Protein AF-I1R8A5-F1 (afdb_monomer_lite)

pLDDT: mean 85.22, std 13.81, range [42.0, 97.25]

Foldseek 3Di:
DDDCPPVPPPPDPDDDDDDDPVVVVVVVVVVVVCVVPDDPVDDPPCCDDPNNDDPDDDPDDPDDDDDDDDDPVPDDDDDDDD

Secondary structure (DSSP, 8-state):
--------------------HHHHHHHHHHHHHHHHH--TTS--GGGSGGGSPPSSPPPP--SPPPPS---TT--S------

Sequence (82 aa):
MGGGDGDEVLLLPEPRPRRGLASWALDLLERAAVRLGHDASKPLYWLSGNFAPVHHETPPAPALPVRGHLPECLNGEFVRVG

Organism: Oryza glaberrima (NCBI:txid4538)

Structure (mmCIF, N/CA/C/O backbone):
data_AF-I1R8A5-F1
#
_entry.id   AF-I1R8A5-F1
#
loop_
_atom_site.group_PDB
_atom_site.id
_atom_site.type_symbol
_atom_site.label_atom_id
_atom_site.label_alt_id
_atom_site.label_comp_id
_atom_site.label_asym_id
_atom_site.label_entity_id
_atom_site.label_seq_id
_atom_site.pdbx_PDB_ins_code
_atom_site.Cartn_x
_atom_site.Cartn_y
_atom_site.Cartn_z
_atom_site.occupancy
_atom_site.B_iso_or_equiv
_atom_site.auth_seq_id
_atom_site.auth_comp_id
_atom_site.auth_asym_id
_atom_site.auth_atom_id
_atom_site.pdbx_PDB_model_num
ATOM 1 N N . MET A 1 1 ? -35.709 -26.981 1.272 1.00 44.41 1 MET A N 1
ATOM 2 C CA . MET A 1 1 ? -35.749 -26.573 -0.149 1.00 44.41 1 MET A CA 1
ATOM 3 C C . MET A 1 1 ? -35.079 -25.210 -0.244 1.00 44.41 1 MET A C 1
ATOM 5 O O . MET A 1 1 ? -35.520 -24.321 0.470 1.00 44.41 1 MET A O 1
ATOM 9 N N . GLY A 1 2 ? -34.016 -25.105 -1.052 1.00 42.00 2 GLY A N 1
ATOM 10 C CA . GLY A 1 2 ? -33.152 -23.924 -1.235 1.00 42.00 2 GLY A CA 1
ATOM 11 C C . GLY A 1 2 ? -31.924 -23.957 -0.314 1.00 42.00 2 GLY A C 1
ATOM 12 O O . GLY A 1 2 ? -32.037 -23.561 0.833 1.00 42.00 2 GLY A O 1
ATOM 13 N N . GLY A 1 3 ? -30.756 -24.492 -0.681 1.00 49.31 3 GLY A N 1
ATOM 14 C CA . GLY A 1 3 ? -30.241 -24.786 -2.020 1.00 49.31 3 GLY A CA 1
ATOM 15 C C . GLY A 1 3 ? -29.573 -23.547 -2.610 1.00 49.31 3 GLY A C 1
ATOM 16 O O . GLY A 1 3 ? -30.161 -22.897 -3.465 1.00 49.31 3 GLY A O 1
ATOM 17 N N . GLY A 1 4 ? -28.387 -23.212 -2.107 1.00 43.50 4 GLY A N 1
ATOM 18 C CA . GLY A 1 4 ? -27.601 -22.058 -2.530 1.00 43.50 4 GLY A CA 1
ATOM 19 C C . GLY A 1 4 ? -26.192 -22.143 -1.959 1.00 43.50 4 GLY A C 1
ATOM 20 O O . GLY A 1 4 ? -25.767 -21.240 -1.251 1.00 43.50 4 GLY A O 1
ATOM 21 N N . ASP A 1 5 ? -25.519 -23.267 -2.212 1.00 54.62 5 ASP A N 1
ATOM 22 C CA . ASP A 1 5 ? -24.075 -23.402 -2.015 1.00 54.62 5 ASP A CA 1
ATOM 23 C C . ASP A 1 5 ? -23.419 -22.645 -3.177 1.00 54.62 5 ASP A C 1
ATOM 25 O O . ASP A 1 5 ? -23.177 -23.179 -4.260 1.00 54.62 5 ASP A O 1
ATOM 29 N N . GLY A 1 6 ? -23.349 -21.323 -3.018 1.00 54.78 6 GLY A N 1
ATOM 30 C CA . GLY A 1 6 ? -22.627 -20.451 -3.925 1.00 54.78 6 GLY A CA 1
ATOM 31 C C . GLY A 1 6 ? -21.153 -20.675 -3.668 1.00 54.78 6 GLY A C 1
ATOM 32 O O . GLY A 1 6 ? -20.605 -20.067 -2.758 1.00 54.78 6 GLY A O 1
ATOM 33 N N . ASP A 1 7 ? -20.567 -21.587 -4.436 1.00 53.84 7 ASP A N 1
ATOM 34 C CA . ASP A 1 7 ? -19.136 -21.864 -4.474 1.00 53.84 7 ASP A CA 1
ATOM 35 C C . ASP A 1 7 ? -18.413 -20.536 -4.763 1.00 53.84 7 ASP A C 1
ATOM 37 O O . ASP A 1 7 ? -18.373 -20.044 -5.897 1.00 53.84 7 ASP A O 1
ATOM 41 N N . GLU A 1 8 ? -17.970 -19.865 -3.700 1.00 58.88 8 GLU A N 1
ATOM 42 C CA . GLU A 1 8 ? -17.234 -18.612 -3.766 1.00 58.88 8 GLU A CA 1
ATOM 43 C C . GLU A 1 8 ? -15.862 -18.950 -4.341 1.00 58.88 8 GLU A C 1
ATOM 45 O O . GLU A 1 8 ? -14.947 -19.378 -3.638 1.00 58.88 8 GLU A O 1
ATOM 50 N N . VAL A 1 9 ? -15.738 -18.833 -5.664 1.00 62.16 9 VAL A N 1
ATOM 51 C CA . VAL A 1 9 ? -14.482 -19.087 -6.367 1.00 62.16 9 VAL A CA 1
ATOM 52 C C . VAL A 1 9 ? -13.499 -17.979 -5.998 1.00 62.16 9 VAL A C 1
ATOM 54 O O . VAL A 1 9 ? -13.380 -16.959 -6.679 1.00 62.16 9 VAL A O 1
ATOM 57 N N . LEU A 1 10 ? -12.777 -18.190 -4.899 1.00 64.88 10 LEU A N 1
ATOM 58 C CA . LEU A 1 10 ? -11.623 -17.396 -4.519 1.00 64.88 10 LEU A CA 1
ATOM 59 C C . LEU A 1 10 ? -10.521 -17.652 -5.555 1.00 64.88 10 LEU A C 1
ATOM 61 O O . LEU A 1 10 ? -9.758 -18.616 -5.467 1.00 64.88 10 LEU A O 1
ATOM 65 N N . LEU A 1 11 ? -10.446 -16.796 -6.574 1.00 66.38 11 LEU A N 1
ATOM 66 C CA . LEU A 1 11 ? -9.348 -16.803 -7.535 1.00 66.38 11 LEU A CA 1
ATOM 67 C C . LEU A 1 11 ? -8.096 -16.275 -6.840 1.00 66.38 11 LEU A C 1
ATOM 69 O O . LEU A 1 11 ? -7.797 -15.084 -6.902 1.00 66.38 11 LEU A O 1
ATOM 73 N N . LEU A 1 12 ? -7.377 -17.165 -6.158 1.00 75.12 12 LEU A N 1
ATOM 74 C CA . LEU A 1 12 ? -6.096 -16.838 -5.555 1.00 75.12 12 LEU A CA 1
ATOM 75 C C . LEU A 1 12 ? -5.120 -16.476 -6.688 1.00 75.12 12 LEU A C 1
ATOM 77 O O . LEU A 1 12 ? -4.826 -17.331 -7.531 1.00 75.12 12 LEU A O 1
ATOM 81 N N . PRO A 1 13 ? -4.621 -15.231 -6.765 1.00 70.81 13 PRO A N 1
ATOM 82 C CA . PRO A 1 13 ? -3.605 -14.889 -7.741 1.00 70.81 13 PRO A CA 1
ATOM 83 C C . PRO A 1 13 ? -2.355 -15.694 -7.392 1.00 70.81 13 PRO A C 1
ATOM 85 O O . PRO A 1 13 ? -1.721 -15.444 -6.370 1.00 70.81 13 PRO A O 1
ATOM 88 N N . GLU A 1 14 ? -2.007 -16.676 -8.219 1.00 80.31 14 GLU A N 1
ATOM 89 C CA . GLU A 1 14 ? -0.796 -17.477 -8.046 1.00 80.31 14 GLU A CA 1
ATOM 90 C C . GLU A 1 14 ? 0.248 -17.042 -9.087 1.00 80.31 14 GLU A C 1
ATOM 92 O O . GLU A 1 14 ? 0.392 -17.664 -10.149 1.00 80.31 14 GLU A O 1
ATOM 97 N N . PRO A 1 15 ? 0.956 -15.918 -8.855 1.00 77.56 15 PRO A N 1
ATOM 98 C CA . PRO A 1 15 ? 1.979 -15.468 -9.779 1.00 77.56 15 PRO A CA 1
ATOM 99 C C . PRO A 1 15 ? 3.095 -16.515 -9.846 1.00 77.56 15 PRO A C 1
ATOM 101 O O . PRO A 1 15 ? 3.598 -16.984 -8.828 1.00 77.56 15 PRO A O 1
ATOM 104 N N . ARG A 1 16 ? 3.533 -16.853 -11.063 1.00 82.88 16 ARG A N 1
ATOM 105 C CA . ARG A 1 16 ? 4.697 -17.722 -11.311 1.00 82.88 16 ARG A CA 1
ATOM 106 C C . ARG A 1 16 ? 5.873 -16.883 -11.813 1.00 82.88 16 ARG A C 1
ATOM 108 O O . ARG A 1 16 ? 6.151 -16.893 -13.016 1.00 82.88 16 ARG A O 1
ATOM 115 N N . PRO A 1 17 ? 6.549 -16.116 -10.938 1.00 76.25 17 PRO A N 1
ATOM 116 C CA . PRO A 1 17 ? 7.639 -15.251 -11.356 1.00 76.25 17 PRO A CA 1
ATOM 117 C C . PRO A 1 17 ? 8.788 -16.096 -11.909 1.00 76.25 17 PRO A C 1
ATOM 119 O O . PRO A 1 17 ? 9.377 -16.927 -11.221 1.00 76.25 17 PRO A O 1
ATOM 122 N N . ARG A 1 18 ? 9.125 -15.873 -13.179 1.00 76.75 18 ARG A N 1
ATOM 123 C CA . ARG A 1 18 ? 10.290 -16.479 -13.826 1.00 76.75 18 ARG A CA 1
ATOM 124 C C . ARG A 1 18 ? 11.440 -15.486 -13.776 1.00 76.75 18 ARG A C 1
ATOM 126 O O . ARG A 1 18 ? 11.538 -14.605 -14.622 1.00 76.75 18 ARG A O 1
ATOM 133 N N . ARG A 1 19 ? 12.307 -15.618 -12.772 1.00 72.00 19 ARG A N 1
ATOM 134 C CA . ARG A 1 19 ? 13.541 -14.828 -12.677 1.00 72.00 19 ARG A CA 1
ATOM 135 C C . ARG A 1 19 ? 14.602 -15.435 -13.592 1.00 72.00 19 ARG A C 1
ATOM 137 O O . ARG A 1 19 ? 15.049 -16.552 -13.356 1.00 72.00 19 ARG A O 1
ATOM 144 N N . GLY A 1 20 ? 14.989 -14.708 -14.635 1.00 86.94 20 GLY A N 1
ATOM 145 C CA . GLY A 1 20 ? 16.005 -15.136 -15.596 1.00 86.94 20 GLY A CA 1
ATOM 146 C C . GLY A 1 20 ? 17.024 -14.036 -15.879 1.00 86.94 20 GLY A C 1
ATOM 147 O O . GLY A 1 20 ? 16.837 -12.882 -15.503 1.00 86.94 20 GLY A O 1
ATOM 148 N N . LEU A 1 21 ? 18.101 -14.377 -16.586 1.00 91.62 21 LEU A N 1
ATOM 149 C CA . LEU A 1 21 ? 19.122 -13.396 -16.984 1.00 91.62 21 LEU A CA 1
ATOM 150 C C . LEU A 1 21 ? 18.528 -12.257 -17.829 1.00 91.62 21 LEU A C 1
ATOM 152 O O . LEU A 1 21 ? 18.918 -11.104 -17.677 1.00 91.62 21 LEU A O 1
ATOM 156 N N . ALA A 1 22 ? 17.538 -12.575 -18.669 1.00 90.62 22 ALA A N 1
ATOM 157 C CA . ALA A 1 22 ? 16.823 -11.587 -19.468 1.00 90.62 22 ALA A CA 1
ATOM 158 C C . ALA A 1 22 ? 16.026 -10.593 -18.605 1.00 90.62 22 ALA A C 1
ATOM 160 O O . ALA A 1 22 ? 16.107 -9.396 -18.858 1.00 90.62 22 ALA A O 1
ATOM 161 N N . SER A 1 23 ? 15.309 -11.053 -17.567 1.00 90.69 23 SER A N 1
ATOM 162 C CA . SER A 1 23 ? 14.569 -10.142 -16.678 1.00 90.69 23 SER A CA 1
ATOM 163 C C . SER A 1 23 ? 15.526 -9.219 -15.925 1.00 90.69 23 SER A C 1
ATOM 165 O O . SER A 1 23 ? 15.296 -8.023 -15.861 1.00 90.69 23 SER A O 1
ATOM 167 N N . TRP A 1 24 ? 16.657 -9.750 -15.451 1.00 93.94 24 TRP A N 1
ATOM 168 C CA . TRP A 1 24 ? 17.682 -8.936 -14.794 1.00 93.94 24 TRP A CA 1
ATOM 169 C C . TRP A 1 24 ? 18.270 -7.858 -15.718 1.00 93.94 24 TRP A C 1
ATOM 171 O O . TRP A 1 24 ? 18.455 -6.717 -15.299 1.00 93.94 24 TRP A O 1
ATOM 181 N N . ALA A 1 25 ? 18.559 -8.206 -16.976 1.00 96.25 25 ALA A N 1
ATOM 182 C CA . ALA A 1 25 ? 19.082 -7.246 -17.944 1.00 96.25 25 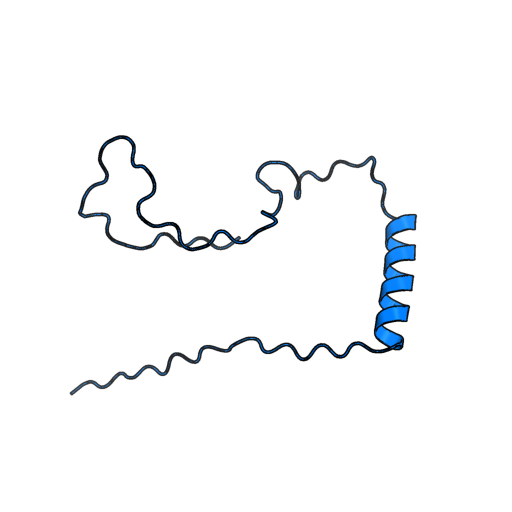ALA A CA 1
ATOM 183 C C . ALA A 1 25 ? 18.065 -6.131 -18.241 1.00 96.25 25 ALA A C 1
ATOM 185 O O . ALA A 1 25 ? 18.447 -4.965 -18.325 1.00 96.25 25 ALA A O 1
ATOM 186 N N . LEU A 1 26 ? 16.777 -6.479 -18.352 1.00 95.56 26 LEU A N 1
ATOM 187 C CA . LEU A 1 26 ? 15.695 -5.509 -18.526 1.00 95.56 26 LEU A CA 1
ATOM 188 C C . LEU A 1 26 ? 15.565 -4.581 -17.311 1.00 95.56 26 LEU A C 1
ATOM 190 O O . LEU A 1 26 ? 15.572 -3.366 -17.498 1.00 95.56 26 LEU A O 1
ATOM 194 N N . ASP A 1 27 ? 15.564 -5.124 -16.090 1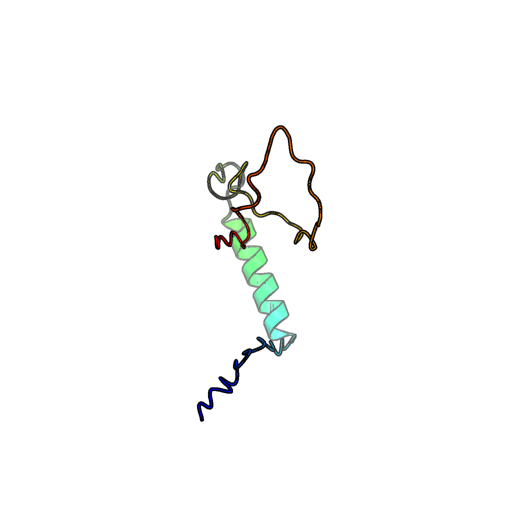.00 94.00 27 ASP A N 1
ATOM 195 C CA . ASP A 1 27 ? 15.509 -4.335 -14.850 1.00 94.00 27 ASP A CA 1
ATOM 196 C C . ASP A 1 27 ? 16.676 -3.331 -14.769 1.00 94.00 27 ASP A C 1
ATOM 198 O O . ASP A 1 27 ? 16.522 -2.191 -14.321 1.00 94.00 27 ASP A O 1
ATOM 202 N N . LEU A 1 28 ? 17.874 -3.739 -15.209 1.00 96.38 28 LEU A N 1
ATOM 203 C CA . LEU A 1 28 ? 19.053 -2.872 -15.217 1.00 96.38 28 LEU A CA 1
ATOM 204 C C . LEU A 1 28 ? 18.906 -1.717 -16.216 1.00 96.38 28 LEU A C 1
ATOM 206 O O . LEU A 1 28 ? 19.220 -0.572 -15.875 1.00 96.38 28 LEU A O 1
ATOM 210 N N . LEU A 1 29 ? 18.433 -2.011 -17.430 1.00 97.25 29 LEU A N 1
ATOM 211 C CA . LEU A 1 29 ? 18.190 -1.007 -18.467 1.00 97.25 29 LEU A CA 1
ATOM 212 C C . LEU A 1 29 ? 17.107 -0.012 -18.034 1.00 97.25 29 LEU A C 1
ATOM 214 O O . LEU A 1 29 ? 17.314 1.197 -18.146 1.00 97.25 29 LEU A O 1
ATOM 218 N N . GLU A 1 30 ? 15.997 -0.503 -17.479 1.00 96.75 30 GLU A N 1
ATOM 219 C CA . GLU A 1 30 ? 14.923 0.333 -16.939 1.00 96.75 30 GLU A CA 1
ATOM 220 C C . GLU A 1 30 ? 15.452 1.257 -15.841 1.00 96.75 30 GLU A C 1
ATOM 222 O O . GLU A 1 30 ? 15.260 2.474 -15.892 1.00 96.75 30 GLU A O 1
ATOM 227 N N . ARG A 1 31 ? 16.200 0.710 -14.876 1.00 94.62 31 ARG A N 1
ATOM 228 C CA . ARG A 1 31 ? 16.761 1.501 -13.776 1.00 94.62 31 ARG A CA 1
ATOM 229 C C . ARG A 1 31 ? 17.697 2.601 -14.270 1.00 94.62 31 ARG A C 1
ATOM 231 O O . ARG A 1 31 ? 17.711 3.687 -13.686 1.00 94.62 31 ARG A O 1
ATOM 238 N N . ALA A 1 32 ? 18.487 2.336 -15.310 1.00 96.62 32 ALA A N 1
ATOM 239 C CA . ALA A 1 32 ? 19.347 3.343 -15.922 1.00 96.62 32 ALA A CA 1
ATOM 240 C C . ALA A 1 32 ? 18.518 4.449 -16.595 1.00 96.62 32 ALA A C 1
ATOM 242 O O . ALA A 1 32 ? 18.760 5.628 -16.337 1.00 96.62 32 ALA A O 1
ATOM 243 N N . ALA A 1 33 ? 17.503 4.081 -17.381 1.00 95.88 33 ALA A N 1
ATOM 244 C CA . ALA A 1 33 ? 16.619 5.031 -18.053 1.00 95.88 33 ALA A CA 1
ATOM 245 C C . ALA A 1 33 ? 15.861 5.927 -17.057 1.00 95.88 33 ALA A C 1
ATOM 247 O O . ALA A 1 33 ? 15.874 7.150 -17.194 1.00 95.88 33 ALA A O 1
ATOM 248 N N . VAL A 1 34 ? 15.272 5.339 -16.008 1.00 92.88 34 VAL A N 1
ATOM 249 C CA . VAL A 1 34 ? 14.550 6.078 -14.960 1.00 92.88 34 VAL A CA 1
ATOM 250 C C . VAL A 1 34 ? 15.479 7.051 -14.242 1.00 92.88 34 VAL A C 1
ATOM 252 O O . VAL A 1 34 ? 15.115 8.204 -14.047 1.00 92.88 34 VAL A O 1
ATOM 255 N N . ARG A 1 35 ? 16.699 6.636 -13.883 1.00 89.75 35 ARG A N 1
ATOM 256 C CA . ARG A 1 35 ? 17.658 7.522 -13.202 1.00 89.75 35 ARG A CA 1
ATOM 257 C C . ARG A 1 35 ? 18.093 8.711 -14.050 1.00 89.75 35 ARG A C 1
ATOM 259 O O . ARG A 1 35 ? 18.337 9.772 -13.491 1.00 89.75 35 ARG A O 1
ATOM 266 N N . LEU A 1 36 ? 18.210 8.532 -15.364 1.00 93.25 36 LEU A N 1
ATOM 267 C CA . LEU A 1 36 ? 18.580 9.613 -16.279 1.00 93.25 36 LEU A CA 1
ATOM 268 C C . LEU A 1 36 ? 17.406 10.563 -16.567 1.00 93.25 36 LEU A C 1
ATOM 270 O O . LEU A 1 36 ? 17.638 11.742 -16.814 1.00 93.25 36 LEU A O 1
ATOM 274 N N . GLY A 1 37 ? 16.164 10.065 -16.544 1.00 88.75 37 GLY A N 1
ATOM 275 C CA . GLY A 1 37 ? 14.960 10.852 -16.840 1.00 88.75 37 GLY A CA 1
ATOM 276 C C . GLY A 1 37 ? 14.223 11.423 -15.622 1.00 88.75 37 GLY A C 1
ATOM 277 O O . GLY A 1 37 ? 13.376 12.303 -15.783 1.00 88.75 37 GLY A O 1
ATOM 278 N N . HIS A 1 38 ? 14.497 10.931 -14.412 1.00 87.56 38 HIS A N 1
ATOM 279 C CA . HIS A 1 38 ? 13.796 11.353 -13.203 1.00 87.56 38 HIS A CA 1
ATOM 280 C C . HIS A 1 38 ? 14.408 12.623 -12.608 1.00 87.56 38 HIS A C 1
ATOM 282 O O . HIS A 1 38 ? 15.541 12.630 -12.129 1.00 87.56 38 HIS A O 1
ATOM 288 N N . ASP A 1 39 ? 13.615 13.689 -12.585 1.00 86.50 39 ASP A N 1
ATOM 289 C CA . ASP A 1 39 ? 13.962 14.941 -11.925 1.00 86.50 39 ASP A CA 1
ATOM 290 C C . ASP A 1 39 ? 13.430 14.944 -10.487 1.00 86.50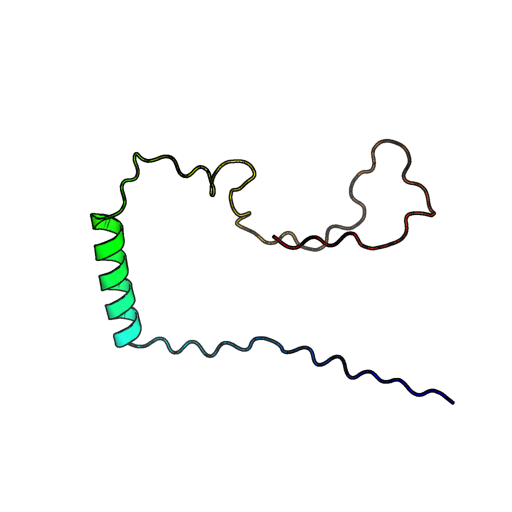 39 ASP A C 1
ATOM 292 O O . ASP A 1 39 ? 12.255 15.228 -10.241 1.00 86.50 39 ASP A O 1
ATOM 296 N N . ALA A 1 40 ? 14.314 14.635 -9.536 1.00 81.31 40 ALA A N 1
ATOM 297 C CA . ALA A 1 40 ? 13.979 14.565 -8.113 1.00 81.31 40 ALA A CA 1
ATOM 298 C C . ALA A 1 40 ? 13.647 15.936 -7.488 1.00 81.31 40 ALA A C 1
ATOM 300 O O . ALA A 1 40 ? 13.189 15.989 -6.348 1.00 81.31 40 ALA A O 1
ATOM 301 N N . SER A 1 41 ? 13.880 17.046 -8.202 1.00 83.94 41 SER A N 1
ATOM 302 C CA . SER A 1 41 ? 13.509 18.385 -7.728 1.00 83.94 41 SER A CA 1
ATOM 303 C C . SER A 1 41 ? 12.013 18.675 -7.884 1.00 83.94 41 SER A C 1
ATOM 305 O O . SER A 1 41 ? 11.489 19.594 -7.251 1.00 83.94 41 SER A O 1
ATOM 307 N N . LYS A 1 42 ? 11.304 17.888 -8.706 1.00 85.69 42 LYS A N 1
ATOM 308 C CA . LYS A 1 42 ? 9.871 18.061 -8.932 1.00 85.69 42 LYS A CA 1
ATOM 309 C C . LYS A 1 42 ? 9.058 17.440 -7.790 1.00 85.69 42 LYS A C 1
ATOM 311 O O . LYS A 1 42 ? 9.285 16.286 -7.427 1.00 85.69 42 LYS A O 1
ATOM 316 N N . PRO A 1 43 ? 8.069 18.164 -7.247 1.00 84.44 43 PRO A N 1
ATOM 317 C CA . PRO A 1 43 ? 7.231 17.656 -6.167 1.00 84.44 43 PRO A CA 1
ATOM 318 C C . PRO A 1 43 ? 6.319 16.508 -6.630 1.00 84.44 43 PRO A C 1
ATOM 320 O O . PRO A 1 43 ? 5.630 16.604 -7.646 1.00 84.44 43 PRO A O 1
ATOM 323 N N . LEU A 1 44 ? 6.267 15.433 -5.837 1.00 86.69 44 LEU A N 1
ATOM 324 C CA . LEU A 1 44 ? 5.387 14.276 -6.043 1.00 86.69 44 LEU A CA 1
ATOM 325 C C . LEU A 1 44 ? 4.088 14.425 -5.236 1.00 86.69 44 LEU A C 1
ATOM 327 O O . LEU A 1 44 ? 3.870 13.742 -4.234 1.00 86.69 44 LEU A O 1
ATOM 331 N N . TYR A 1 45 ? 3.209 15.331 -5.666 1.00 86.56 45 TYR A N 1
ATOM 332 C CA . TYR A 1 45 ? 1.987 15.670 -4.920 1.00 86.56 45 TYR A CA 1
ATOM 333 C C . TYR A 1 45 ? 1.071 14.467 -4.651 1.00 86.56 45 TYR A C 1
ATOM 335 O O . TYR A 1 45 ? 0.495 14.362 -3.575 1.00 86.56 45 TYR A O 1
ATOM 343 N N . TRP A 1 46 ? 0.991 13.531 -5.596 1.00 86.38 46 TRP A N 1
ATOM 344 C CA . TRP A 1 46 ? 0.099 12.368 -5.523 1.00 86.38 46 TRP A CA 1
ATOM 345 C C . TRP A 1 46 ? 0.656 11.190 -4.723 1.00 86.38 46 TRP A C 1
ATOM 347 O O . TRP A 1 46 ? -0.055 10.222 -4.503 1.00 86.38 46 TRP A O 1
ATOM 357 N N . LEU A 1 47 ? 1.920 11.262 -4.306 1.00 88.44 47 LEU A N 1
ATOM 358 C CA . LEU A 1 47 ? 2.602 10.209 -3.546 1.00 88.44 47 LEU A CA 1
ATOM 359 C C . LEU A 1 47 ? 3.181 10.750 -2.232 1.00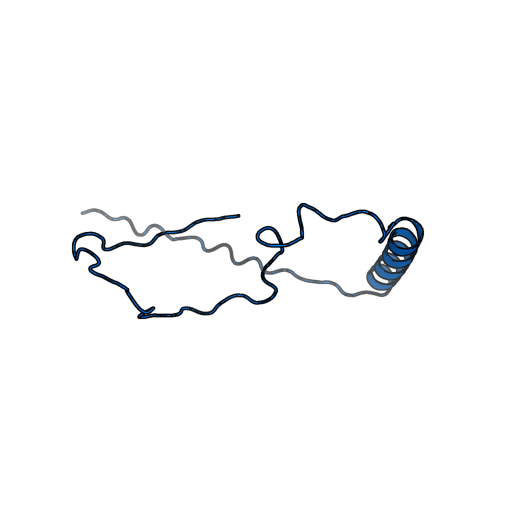 88.44 47 LEU A C 1
ATOM 361 O O . LEU A 1 47 ? 4.084 10.148 -1.656 1.00 88.44 47 LEU A O 1
ATOM 365 N N . SER A 1 48 ? 2.702 11.907 -1.769 1.00 88.75 48 SER A N 1
ATOM 366 C CA . SER A 1 48 ? 3.184 12.565 -0.554 1.00 88.75 48 SER A CA 1
ATOM 367 C C . SER A 1 48 ? 2.051 12.851 0.430 1.00 88.75 48 SER A C 1
ATOM 369 O O . SER A 1 48 ? 0.873 12.923 0.072 1.00 88.75 48 SER A O 1
ATOM 371 N N . GLY A 1 49 ? 2.409 12.988 1.710 1.00 88.75 49 GLY A N 1
ATOM 372 C CA . GLY A 1 49 ? 1.449 13.209 2.790 1.00 88.75 49 GLY A CA 1
ATOM 373 C C . GLY A 1 49 ? 0.413 12.085 2.882 1.00 88.75 49 GLY A C 1
ATOM 374 O O . GLY A 1 49 ? 0.759 10.911 2.827 1.00 88.75 49 GLY A O 1
ATOM 375 N N . ASN A 1 50 ? -0.865 12.452 2.997 1.00 91.31 50 ASN A N 1
ATOM 376 C CA . ASN A 1 50 ? -1.978 11.504 3.130 1.00 91.31 50 ASN A CA 1
ATOM 377 C C . ASN A 1 50 ? -2.283 10.701 1.846 1.00 91.31 50 ASN A C 1
ATOM 379 O O . ASN A 1 50 ? -3.096 9.784 1.886 1.00 91.31 50 ASN A O 1
ATOM 383 N N . PHE A 1 51 ? -1.666 11.058 0.714 1.00 90.50 51 PHE A N 1
ATOM 384 C CA . PHE A 1 51 ? -1.765 10.310 -0.546 1.00 90.50 51 PHE A CA 1
ATOM 385 C C . PHE A 1 51 ? -0.595 9.339 -0.746 1.00 90.50 51 PHE A C 1
ATOM 387 O O . PHE A 1 51 ? -0.585 8.576 -1.707 1.00 90.50 51 PHE A O 1
ATOM 394 N N . ALA A 1 52 ? 0.405 9.368 0.141 1.00 91.75 52 ALA A N 1
ATOM 395 C CA . ALA A 1 52 ? 1.500 8.416 0.088 1.00 91.75 52 ALA A CA 1
ATOM 396 C C . ALA A 1 52 ? 0.995 6.999 0.418 1.00 91.75 52 ALA A C 1
ATOM 398 O O . ALA A 1 52 ? 0.146 6.839 1.301 1.00 91.75 52 ALA A O 1
ATOM 399 N N . PRO A 1 53 ? 1.533 5.961 -0.242 1.00 91.56 53 PRO A N 1
ATOM 400 C CA . PRO A 1 53 ? 1.205 4.588 0.103 1.00 91.56 53 PRO A CA 1
ATOM 401 C C . PRO A 1 53 ? 1.688 4.264 1.519 1.00 91.56 53 PRO A C 1
ATOM 403 O O . PRO A 1 53 ? 2.790 4.642 1.924 1.00 91.56 53 PRO A O 1
ATOM 406 N N . VAL A 1 54 ? 0.887 3.506 2.263 1.00 91.94 54 VAL A N 1
ATOM 407 C CA . VAL A 1 54 ? 1.329 2.922 3.531 1.00 91.94 54 VAL A CA 1
ATOM 408 C C . VAL A 1 54 ? 2.220 1.725 3.202 1.00 91.94 54 VAL A C 1
ATOM 410 O O . VAL A 1 54 ? 1.785 0.784 2.547 1.00 91.94 54 VAL A O 1
ATOM 413 N N . HIS A 1 55 ? 3.483 1.760 3.631 1.00 89.50 55 HIS A N 1
ATOM 414 C CA . HIS A 1 55 ? 4.480 0.745 3.259 1.00 89.50 55 HIS A CA 1
ATOM 415 C C . HIS A 1 55 ? 4.198 -0.659 3.804 1.00 89.50 55 HIS A C 1
ATOM 417 O O . HIS A 1 55 ? 4.748 -1.636 3.295 1.00 89.50 55 HIS A O 1
ATOM 423 N N . HIS A 1 56 ? 3.390 -0.755 4.857 1.00 93.12 56 HIS A N 1
ATOM 424 C CA . HIS A 1 56 ? 3.088 -2.004 5.534 1.00 93.12 56 HIS A CA 1
ATOM 425 C C . HIS A 1 56 ? 1.584 -2.178 5.649 1.00 93.12 56 HIS A C 1
ATOM 427 O O . HIS A 1 56 ? 0.873 -1.276 6.097 1.00 93.12 56 HIS A O 1
ATOM 433 N N . GLU A 1 57 ? 1.115 -3.362 5.282 1.00 91.25 57 GLU A N 1
ATOM 434 C CA . GLU A 1 57 ? -0.256 -3.757 5.553 1.00 91.25 57 GLU A CA 1
ATOM 435 C C . GLU A 1 57 ? -0.464 -3.831 7.067 1.00 91.25 57 GLU A C 1
ATOM 437 O O . GLU A 1 57 ? 0.355 -4.380 7.809 1.00 91.25 57 GLU A O 1
ATOM 442 N N . THR A 1 58 ? -1.549 -3.220 7.537 1.00 91.25 58 THR A N 1
ATOM 443 C CA . THR A 1 58 ? -1.906 -3.264 8.955 1.00 91.25 58 THR A CA 1
ATOM 444 C C . THR A 1 58 ? -2.660 -4.570 9.211 1.00 91.25 58 THR A C 1
ATOM 446 O O . THR A 1 58 ? -3.687 -4.788 8.567 1.00 91.25 58 THR A O 1
ATOM 449 N N . PRO A 1 59 ? -2.188 -5.449 10.115 1.00 93.56 59 PRO A N 1
ATOM 450 C CA . PRO A 1 59 ? -2.917 -6.668 10.449 1.00 93.56 59 PRO A CA 1
ATOM 451 C C . PRO A 1 59 ? -4.257 -6.332 11.129 1.00 93.56 59 PRO A C 1
ATOM 453 O O . PRO A 1 59 ? -4.423 -5.217 11.634 1.00 93.56 59 PRO A O 1
ATOM 456 N N . PRO A 1 60 ? -5.205 -7.285 11.206 1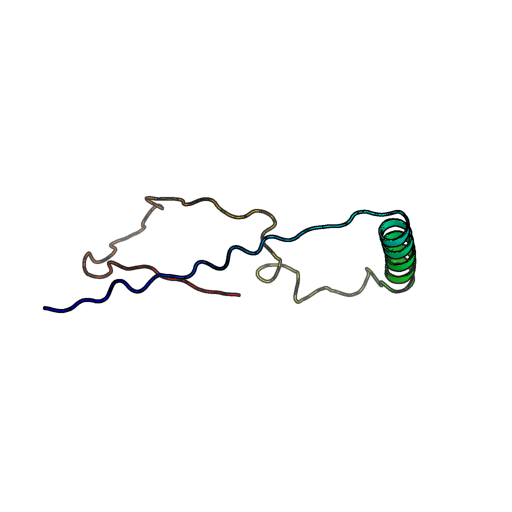.00 92.94 60 PRO A N 1
ATOM 457 C CA . PRO A 1 60 ? -6.463 -7.078 11.917 1.00 92.94 60 PRO A CA 1
ATOM 458 C C . PRO A 1 60 ? -6.234 -6.572 13.348 1.00 92.94 60 PRO A C 1
ATOM 460 O O . PRO A 1 60 ? -5.555 -7.217 14.147 1.00 92.94 60 PRO A O 1
ATOM 463 N N . ALA A 1 61 ? -6.809 -5.411 13.668 1.00 91.62 61 ALA A N 1
ATOM 464 C CA . ALA A 1 61 ? -6.653 -4.740 14.956 1.00 91.62 61 ALA A CA 1
ATOM 465 C C . ALA A 1 61 ? -8.019 -4.622 15.660 1.00 91.62 61 ALA A C 1
ATOM 467 O O . ALA A 1 61 ? -8.725 -3.627 15.471 1.00 91.62 61 ALA A O 1
ATOM 468 N N . PRO A 1 62 ? -8.437 -5.637 16.442 1.00 91.25 62 PRO A N 1
ATOM 469 C CA . PRO A 1 62 ? -9.708 -5.592 17.156 1.00 91.25 62 PRO A CA 1
ATOM 470 C C . PRO A 1 62 ? -9.670 -4.581 18.313 1.00 91.25 62 PRO A C 1
ATOM 472 O O . PRO A 1 62 ? -8.609 -4.278 18.856 1.00 91.25 62 PRO A O 1
ATOM 475 N N . ALA A 1 63 ? -10.849 -4.106 18.727 1.00 90.38 63 ALA A N 1
ATOM 476 C CA . ALA A 1 63 ? -11.039 -3.258 19.910 1.00 90.38 63 ALA A CA 1
ATOM 477 C C . ALA A 1 63 ? -10.226 -1.945 19.909 1.00 90.38 63 ALA A C 1
ATOM 479 O O . ALA A 1 63 ? -9.651 -1.549 20.926 1.00 90.38 63 ALA A O 1
ATOM 480 N N . LEU A 1 64 ? -10.204 -1.242 18.769 1.00 93.31 64 LEU A N 1
ATOM 481 C CA . LEU A 1 64 ? -9.651 0.112 18.695 1.00 93.31 64 LEU A CA 1
ATOM 482 C C . LEU A 1 64 ? -10.322 1.038 19.730 1.00 93.31 64 LEU A C 1
ATOM 484 O O . LEU A 1 64 ? -11.529 0.930 19.964 1.00 93.31 64 LEU A O 1
ATOM 488 N N . PRO A 1 65 ? -9.567 1.963 20.351 1.00 94.94 65 PRO A N 1
ATOM 489 C CA . PRO A 1 65 ? -10.095 2.817 21.404 1.00 94.94 65 PRO A CA 1
ATOM 490 C C . PRO A 1 65 ? -11.200 3.731 20.869 1.00 94.94 65 PRO A C 1
ATOM 492 O O . PRO A 1 65 ? -10.969 4.575 20.001 1.00 94.94 65 PRO A O 1
ATOM 495 N N . VAL A 1 66 ? -12.396 3.601 21.439 1.00 94.75 66 VAL A N 1
ATOM 496 C CA . VAL A 1 66 ? -13.543 4.453 21.117 1.00 94.75 66 VAL A CA 1
ATOM 497 C C . VAL A 1 66 ? -13.567 5.645 22.067 1.00 94.75 66 VAL A C 1
ATOM 499 O O . VAL A 1 66 ? -13.499 5.497 23.286 1.00 94.75 66 VAL A O 1
ATOM 502 N N . ARG A 1 67 ? -13.681 6.851 21.506 1.00 96.50 67 ARG A N 1
ATOM 503 C CA . ARG A 1 67 ? -13.977 8.069 22.269 1.00 96.50 67 ARG A CA 1
ATOM 504 C C . ARG A 1 67 ? -15.463 8.389 22.117 1.0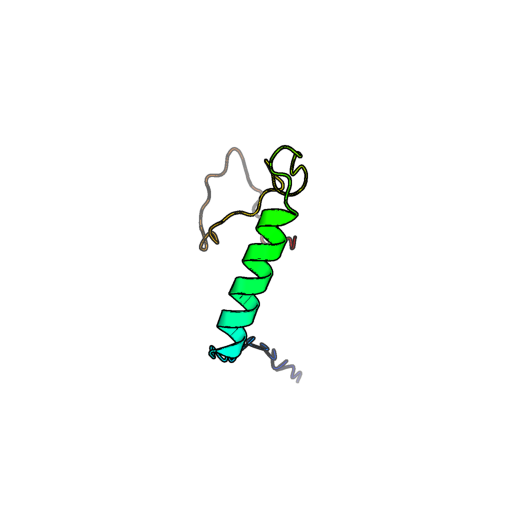0 96.50 67 ARG A C 1
ATOM 506 O O . ARG A 1 67 ? -15.934 8.535 20.995 1.00 96.50 67 ARG A O 1
ATOM 513 N N . GLY A 1 68 ? -16.181 8.532 23.230 1.00 95.44 68 GLY A N 1
ATOM 514 C CA . GLY A 1 68 ? -17.630 8.767 23.227 1.00 95.44 68 GLY A CA 1
ATOM 515 C C . GLY A 1 68 ? -18.437 7.465 23.214 1.00 95.44 68 GLY A C 1
ATOM 516 O O . GLY A 1 68 ? -18.053 6.502 23.871 1.00 95.44 68 GLY A O 1
ATOM 517 N N . HIS A 1 69 ? -19.563 7.449 22.496 1.00 94.75 69 HIS A N 1
ATOM 518 C CA . HIS A 1 69 ? -20.484 6.311 22.427 1.00 94.75 69 HIS A CA 1
ATOM 519 C C . HIS A 1 69 ? -20.686 5.866 20.972 1.00 94.75 69 HIS A C 1
ATOM 521 O O . HIS A 1 69 ? -21.077 6.678 20.133 1.00 94.75 69 HIS A O 1
ATOM 527 N N . LEU A 1 70 ? -20.425 4.585 20.686 1.00 94.62 70 LEU A N 1
ATOM 528 C CA . LEU A 1 70 ? -20.737 3.938 19.410 1.00 94.62 70 LEU A CA 1
ATOM 529 C C . LEU A 1 70 ? -22.065 3.167 19.566 1.00 94.62 70 LEU A C 1
ATOM 531 O O . LEU A 1 70 ? -22.111 2.260 20.397 1.00 94.62 70 LEU A O 1
ATOM 535 N N . PRO A 1 71 ? -23.134 3.512 18.821 1.00 95.50 71 PRO A N 1
ATOM 536 C CA . PRO A 1 71 ? -24.424 2.833 18.927 1.00 95.50 71 PRO A CA 1
ATOM 537 C C . PRO A 1 71 ? -24.338 1.345 18.582 1.00 95.50 71 PRO A C 1
ATOM 539 O O . PRO A 1 71 ? -23.787 0.980 17.547 1.00 95.50 71 PRO A O 1
ATOM 542 N N . GLU A 1 72 ? -24.974 0.498 19.392 1.00 94.62 72 GLU A N 1
ATOM 543 C CA . GLU A 1 72 ? -24.988 -0.961 19.185 1.00 94.62 72 GLU A CA 1
ATOM 544 C C . GLU A 1 72 ? -25.645 -1.378 17.858 1.00 94.62 72 GLU A C 1
ATOM 546 O O . GLU A 1 72 ? -25.344 -2.438 17.316 1.00 94.62 72 GLU A O 1
ATOM 551 N N . CYS A 1 73 ? -26.519 -0.531 17.299 1.00 95.25 73 CYS A N 1
ATOM 552 C CA . CYS A 1 73 ? -27.148 -0.776 16.003 1.00 95.25 73 CYS A CA 1
ATOM 553 C C . CYS A 1 73 ? -26.192 -0.614 14.807 1.00 95.25 73 CYS A C 1
ATOM 555 O O . CYS A 1 73 ? -26.521 -1.068 13.712 1.00 95.25 73 CYS A O 1
ATOM 557 N N . LEU A 1 74 ? -25.014 -0.003 14.990 1.00 92.50 74 LEU A N 1
ATOM 558 C CA . LEU A 1 74 ? -23.974 0.094 13.963 1.00 92.50 74 LEU A CA 1
ATOM 559 C C . LEU A 1 74 ? -23.066 -1.139 14.011 1.00 92.50 74 LEU A C 1
ATOM 561 O O . LEU A 1 74 ? -21.909 -1.067 14.418 1.00 92.50 74 LEU A O 1
ATOM 565 N N . ASN A 1 75 ? -23.615 -2.278 13.591 1.00 93.19 75 ASN A N 1
ATOM 566 C CA . ASN A 1 75 ? -22.929 -3.565 13.591 1.00 93.19 75 ASN A CA 1
ATOM 567 C C . ASN A 1 75 ? -22.738 -4.077 12.154 1.00 93.19 75 ASN A C 1
ATOM 569 O O . ASN A 1 75 ? -23.629 -4.701 11.580 1.00 93.19 75 ASN A O 1
ATOM 573 N N . GLY A 1 76 ? -21.586 -3.768 11.562 1.00 93.69 76 GLY A N 1
ATOM 574 C CA . GLY A 1 76 ? -21.221 -4.160 10.202 1.00 93.69 76 GLY A CA 1
ATOM 575 C C . GLY A 1 76 ? -19.763 -3.827 9.892 1.00 93.69 76 GLY A C 1
ATOM 576 O O . GLY A 1 76 ? -19.021 -3.387 10.770 1.00 93.69 76 GLY A O 1
ATOM 577 N N . GLU A 1 77 ? -19.356 -4.014 8.638 1.00 94.25 77 GLU A N 1
ATOM 578 C CA . GLU A 1 77 ? -17.999 -3.720 8.175 1.00 94.25 77 GLU A CA 1
ATOM 579 C C . GLU A 1 77 ? -17.986 -2.500 7.249 1.00 94.25 77 GLU A C 1
ATOM 581 O O . GLU A 1 77 ? -18.796 -2.385 6.327 1.00 94.25 77 GLU A O 1
ATOM 586 N N . PHE A 1 78 ? -17.050 -1.581 7.486 1.00 92.88 78 PHE A N 1
ATOM 587 C CA . PHE A 1 78 ? -16.789 -0.466 6.585 1.00 92.88 78 PHE A CA 1
ATOM 588 C C . PHE A 1 78 ? -15.557 -0.778 5.734 1.00 92.88 78 PHE A C 1
ATOM 590 O O . PHE A 1 78 ? -14.427 -0.679 6.212 1.00 92.88 78 PHE A O 1
ATOM 597 N N . VAL A 1 79 ? -15.781 -1.126 4.467 1.00 94.94 79 VAL A N 1
ATOM 598 C CA . VAL A 1 79 ? -14.718 -1.451 3.506 1.00 94.94 79 VAL A CA 1
ATOM 599 C C . VAL A 1 79 ? -14.563 -0.312 2.502 1.00 94.94 79 VAL A C 1
ATOM 601 O O . VAL A 1 79 ? -15.540 0.151 1.912 1.00 94.94 79 VAL A O 1
ATOM 604 N N . ARG A 1 80 ? -13.324 0.136 2.277 1.00 94.12 80 ARG A N 1
ATOM 605 C CA . ARG A 1 80 ? -12.981 1.123 1.245 1.00 94.12 80 ARG A CA 1
ATOM 606 C C . ARG A 1 80 ? -11.753 0.657 0.472 1.00 94.12 80 ARG A C 1
ATOM 608 O O . ARG A 1 80 ? -10.745 0.320 1.082 1.00 94.12 80 ARG A O 1
ATOM 615 N N . VAL A 1 81 ? -11.839 0.701 -0.854 1.00 91.12 81 VAL A N 1
ATOM 616 C CA . VAL A 1 81 ? -10.741 0.380 -1.779 1.00 91.12 81 VAL A CA 1
ATOM 617 C C . VAL A 1 81 ? -10.180 1.683 -2.354 1.00 91.12 81 VAL A C 1
ATOM 619 O O . VAL A 1 81 ? -10.951 2.613 -2.608 1.00 91.12 81 VAL A O 1
ATOM 622 N N . GLY A 1 82 ? -8.860 1.769 -2.524 1.00 86.94 82 GLY A N 1
ATOM 623 C CA . GLY A 1 82 ? -8.150 2.940 -3.045 1.00 86.94 82 GLY A CA 1
ATOM 624 C C . GLY A 1 82 ? -6.723 2.619 -3.448 1.00 86.94 82 GLY A C 1
ATOM 625 O O . GLY A 1 82 ? -6.274 1.492 -3.142 1.00 86.94 82 GLY A O 1
#

Radius of gyration: 22.9 Å; chains: 1; bounding box: 55×45×43 Å